Protein AF-A0A1E7QKY1-F1 (afdb_monomer_lite)

Structure (mmCIF, N/CA/C/O backbone):
data_AF-A0A1E7QKY1-F1
#
_entry.id   AF-A0A1E7QKY1-F1
#
loop_
_atom_site.group_PDB
_atom_site.id
_atom_site.type_symbol
_atom_site.label_atom_id
_atom_site.label_alt_id
_atom_site.label_comp_id
_atom_site.label_asym_id
_atom_site.label_entity_id
_atom_site.label_seq_id
_atom_site.pdbx_PDB_ins_code
_atom_site.Cartn_x
_atom_site.Cartn_y
_atom_site.Cartn_z
_atom_site.occupancy
_atom_site.B_iso_or_equiv
_atom_site.auth_seq_id
_atom_site.auth_comp_id
_atom_site.auth_asym_id
_atom_site.auth_atom_id
_atom_site.pdbx_PDB_model_num
ATOM 1 N N . MET A 1 1 ? -0.482 12.738 -5.251 1.00 50.56 1 MET A N 1
ATOM 2 C CA . MET A 1 1 ? -1.161 11.676 -6.025 1.00 50.56 1 MET A CA 1
ATOM 3 C C . MET A 1 1 ? -2.619 12.085 -6.072 1.00 50.56 1 MET A C 1
ATOM 5 O O . MET A 1 1 ? -3.143 12.394 -5.016 1.00 50.56 1 MET A O 1
ATOM 9 N N . THR A 1 2 ? -3.237 12.233 -7.244 1.00 52.53 2 THR A N 1
ATOM 10 C CA . THR A 1 2 ? -4.658 12.612 -7.301 1.00 52.53 2 THR A CA 1
ATOM 11 C C . THR A 1 2 ? -5.465 11.483 -6.676 1.00 52.53 2 THR A C 1
ATOM 13 O O . THR A 1 2 ? -5.317 10.338 -7.101 1.00 52.53 2 THR A O 1
ATOM 16 N N . HIS A 1 3 ? -6.279 11.771 -5.667 1.00 65.94 3 HIS A N 1
ATOM 17 C CA . HIS A 1 3 ? -7.058 10.724 -5.008 1.00 65.94 3 HIS A CA 1
ATOM 18 C C . HIS A 1 3 ? -8.281 10.277 -5.819 1.00 65.94 3 HIS A C 1
ATOM 20 O O . HIS A 1 3 ? -8.937 9.331 -5.410 1.00 65.94 3 HIS A O 1
ATOM 26 N N . ASP A 1 4 ? -8.585 10.938 -6.945 1.00 80.44 4 ASP A N 1
ATOM 27 C CA . ASP A 1 4 ? -9.781 10.667 -7.746 1.00 80.44 4 ASP A CA 1
ATOM 28 C C . ASP A 1 4 ? -9.741 9.234 -8.324 1.00 80.44 4 ASP A C 1
ATOM 30 O O . ASP A 1 4 ? -8.877 8.941 -9.167 1.00 80.44 4 ASP A O 1
ATOM 34 N N . PRO A 1 5 ? -10.679 8.348 -7.927 1.00 85.06 5 PRO A N 1
ATOM 35 C CA . PRO A 1 5 ? -10.806 6.988 -8.441 1.00 85.06 5 PRO A CA 1
ATOM 36 C C . PRO A 1 5 ? -10.813 6.912 -9.970 1.00 85.06 5 PRO A C 1
ATOM 38 O O . PRO A 1 5 ? -10.243 5.983 -10.548 1.00 85.06 5 PRO A O 1
ATOM 41 N N . LYS A 1 6 ? -11.407 7.901 -10.653 1.00 87.94 6 LYS A N 1
ATOM 42 C CA . LYS A 1 6 ? -11.476 7.936 -12.120 1.00 87.94 6 LYS A CA 1
ATOM 43 C C . LYS A 1 6 ? -10.106 8.161 -12.741 1.00 87.94 6 LYS A C 1
ATOM 45 O O . LYS A 1 6 ? -9.744 7.452 -13.678 1.00 87.94 6 LYS A O 1
ATOM 50 N N . CYS A 1 7 ? -9.329 9.107 -12.215 1.00 88.44 7 CYS A N 1
ATOM 51 C CA . CYS A 1 7 ? -7.965 9.353 -12.682 1.00 88.44 7 CYS A CA 1
ATOM 52 C C . CYS A 1 7 ? -7.079 8.123 -12.470 1.00 88.44 7 CYS A C 1
ATOM 54 O O . CYS A 1 7 ? -6.346 7.732 -13.376 1.00 88.44 7 CYS A O 1
ATOM 56 N N . ILE A 1 8 ? -7.187 7.479 -11.304 1.00 89.62 8 ILE A N 1
ATOM 57 C CA . ILE A 1 8 ? -6.434 6.258 -10.992 1.00 89.62 8 ILE A CA 1
ATOM 58 C C . ILE A 1 8 ? -6.788 5.147 -11.981 1.00 89.62 8 ILE A C 1
ATOM 60 O O . ILE A 1 8 ? -5.890 4.523 -12.543 1.00 89.62 8 ILE A O 1
ATOM 64 N N . LYS A 1 9 ? -8.081 4.937 -12.249 1.00 91.38 9 LYS A N 1
ATOM 65 C CA . LYS A 1 9 ? -8.534 3.934 -13.213 1.00 91.38 9 LYS A CA 1
ATOM 66 C C . LYS A 1 9 ? -7.965 4.177 -14.612 1.00 91.38 9 LYS A C 1
ATOM 68 O O . LYS A 1 9 ? -7.418 3.251 -15.193 1.00 91.38 9 LYS A O 1
ATOM 73 N N . ILE A 1 10 ? -8.013 5.414 -15.111 1.00 94.31 10 ILE A N 1
ATOM 74 C CA . ILE A 1 10 ? -7.443 5.762 -16.423 1.00 94.31 10 ILE A CA 1
ATOM 75 C C . ILE A 1 10 ? -5.948 5.432 -16.471 1.00 94.31 10 ILE A C 1
ATOM 77 O O . ILE A 1 10 ? -5.485 4.821 -17.426 1.00 94.31 10 ILE A O 1
ATOM 81 N N . LEU A 1 11 ? -5.179 5.794 -15.442 1.00 93.19 11 LEU A N 1
ATOM 82 C CA . LEU A 1 11 ? -3.741 5.506 -15.417 1.00 93.19 11 LEU A CA 1
ATOM 83 C C . LEU A 1 11 ? -3.458 3.997 -15.463 1.00 93.19 11 LEU A C 1
ATOM 85 O O . LEU A 1 11 ? -2.563 3.559 -16.185 1.00 93.19 11 LEU A O 1
ATOM 89 N N . LEU A 1 12 ? -4.236 3.205 -14.725 1.00 93.00 12 LEU A N 1
ATOM 90 C CA . LEU A 1 12 ? -4.125 1.747 -14.716 1.00 93.00 12 LEU A CA 1
ATOM 91 C C . LEU A 1 12 ? -4.528 1.135 -16.064 1.00 93.00 12 LEU A C 1
ATOM 93 O O . LEU A 1 12 ? -3.821 0.259 -16.559 1.00 93.00 12 LEU A O 1
ATOM 97 N N . ASP A 1 13 ? -5.590 1.642 -16.694 1.00 95.00 13 ASP A N 1
ATOM 98 C CA . ASP A 1 13 ? -6.037 1.216 -18.028 1.00 95.00 13 ASP A CA 1
ATOM 99 C C . ASP A 1 13 ? -4.960 1.476 -19.104 1.00 95.00 13 ASP A C 1
ATOM 101 O O . ASP A 1 13 ? -4.845 0.722 -20.069 1.00 95.00 13 ASP A O 1
ATOM 105 N N . TYR A 1 14 ? -4.119 2.499 -18.914 1.00 96.50 14 TYR A N 1
ATOM 106 C CA . TYR A 1 14 ? -2.969 2.808 -19.774 1.00 96.50 14 TYR A CA 1
ATOM 107 C C . TYR A 1 14 ? -1.673 2.071 -19.381 1.00 96.50 14 TYR A C 1
ATOM 109 O O . TYR A 1 14 ? -0.608 2.354 -19.931 1.00 96.50 14 TYR A O 1
ATOM 117 N N . GLY A 1 15 ? -1.743 1.107 -18.458 1.00 94.31 15 GLY A N 1
ATOM 118 C CA . GLY A 1 15 ? -0.618 0.240 -18.103 1.00 94.31 15 GLY A CA 1
ATOM 119 C C . GLY A 1 15 ? 0.317 0.800 -17.032 1.00 94.31 15 GLY A C 1
ATOM 120 O O . GLY A 1 15 ? 1.464 0.357 -16.936 1.00 94.31 15 GLY A O 1
ATOM 121 N N . ALA A 1 16 ? -0.133 1.760 -16.216 1.00 93.38 16 ALA A N 1
ATOM 122 C CA . ALA A 1 16 ? 0.637 2.188 -15.052 1.00 93.38 16 ALA A CA 1
ATOM 123 C C . ALA A 1 16 ? 0.955 0.992 -14.135 1.00 93.38 16 ALA A C 1
ATOM 125 O O . ALA A 1 16 ? 0.087 0.181 -13.808 1.00 93.38 16 ALA A O 1
ATOM 126 N N . ASN A 1 17 ? 2.209 0.896 -13.685 1.00 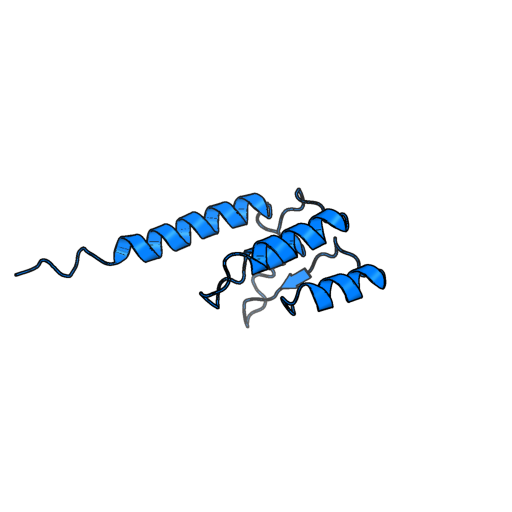93.94 17 ASN A N 1
ATOM 127 C CA . ASN A 1 17 ? 2.629 -0.160 -12.768 1.00 93.94 17 ASN A CA 1
ATOM 128 C C . ASN A 1 17 ? 2.043 0.083 -11.367 1.00 93.94 17 ASN A C 1
ATOM 130 O O . ASN A 1 17 ? 2.560 0.894 -10.600 1.00 93.94 17 ASN A O 1
ATOM 134 N N . VAL A 1 18 ? 0.998 -0.669 -11.022 1.00 93.06 18 VAL A N 1
ATOM 135 C CA . VAL A 1 18 ? 0.302 -0.599 -9.725 1.00 93.06 18 VAL A CA 1
ATOM 136 C C . VAL A 1 18 ? 1.193 -0.961 -8.523 1.00 93.06 18 VAL A C 1
ATOM 138 O O . VAL A 1 18 ? 0.898 -0.589 -7.389 1.00 93.06 18 VAL A O 1
ATOM 141 N N . ASN A 1 19 ? 2.299 -1.672 -8.762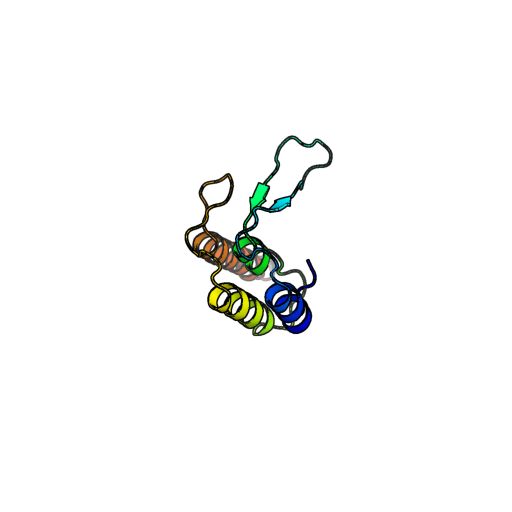 1.00 92.44 19 ASN A N 1
ATOM 142 C CA . ASN A 1 19 ? 3.258 -2.102 -7.743 1.00 92.44 19 ASN A CA 1
ATOM 143 C C . ASN A 1 19 ? 4.548 -1.270 -7.752 1.00 92.44 19 ASN A C 1
ATOM 145 O O . ASN A 1 19 ? 5.546 -1.682 -7.163 1.00 92.44 19 ASN A O 1
ATOM 149 N N . ALA A 1 20 ? 4.557 -0.119 -8.429 1.00 89.00 20 ALA A N 1
ATOM 150 C CA . ALA A 1 20 ? 5.709 0.768 -8.412 1.00 89.00 20 ALA A CA 1
ATOM 151 C C . ALA A 1 20 ? 6.019 1.233 -6.978 1.00 89.00 20 ALA A C 1
ATOM 153 O O . ALA A 1 20 ? 5.136 1.689 -6.246 1.00 89.00 20 ALA A O 1
ATOM 154 N N . GLU A 1 21 ? 7.290 1.135 -6.586 1.00 84.38 21 GLU A N 1
ATOM 155 C CA . GLU A 1 21 ? 7.770 1.745 -5.350 1.00 84.38 21 GLU A CA 1
ATOM 156 C C . GLU A 1 21 ? 7.890 3.255 -5.554 1.00 84.38 21 GLU A C 1
ATOM 158 O O . GLU A 1 21 ? 8.595 3.731 -6.445 1.00 84.38 21 GLU A O 1
ATOM 163 N N . VAL A 1 22 ? 7.213 4.015 -4.703 1.00 80.19 22 VAL A N 1
ATOM 164 C CA . VAL A 1 22 ? 7.311 5.468 -4.651 1.00 80.19 22 VAL A CA 1
ATOM 165 C C . VAL A 1 22 ? 8.259 5.833 -3.522 1.00 80.19 22 VAL A C 1
ATOM 167 O O . VAL A 1 22 ? 8.045 5.457 -2.371 1.00 80.19 22 VAL A O 1
ATOM 170 N N . ILE A 1 23 ? 9.309 6.581 -3.844 1.00 74.94 23 ILE A N 1
ATOM 171 C CA . ILE A 1 23 ? 10.207 7.159 -2.848 1.00 74.94 23 ILE A CA 1
ATOM 172 C C . ILE A 1 23 ? 9.670 8.548 -2.517 1.00 74.94 23 ILE A C 1
ATOM 174 O O . ILE A 1 23 ? 9.781 9.469 -3.321 1.00 74.94 23 ILE A O 1
ATOM 178 N N . THR A 1 24 ? 9.065 8.699 -1.343 1.00 70.06 24 THR A N 1
ATOM 179 C CA . THR A 1 24 ? 8.631 10.006 -0.841 1.00 70.06 24 THR A CA 1
ATOM 180 C C . THR A 1 24 ? 9.707 10.565 0.086 1.00 70.06 24 THR A C 1
ATOM 182 O O . THR A 1 24 ? 10.070 9.918 1.075 1.00 70.06 24 THR A O 1
ATOM 185 N N . SER A 1 25 ? 10.221 11.757 -0.213 1.00 64.19 25 SER A N 1
ATOM 186 C CA . SER A 1 25 ? 11.027 12.548 0.721 1.00 64.19 25 SER A CA 1
ATOM 187 C C . SER A 1 25 ? 10.085 13.381 1.589 1.00 64.19 25 SER A C 1
ATOM 189 O O . SER A 1 25 ? 9.363 14.225 1.062 1.00 64.19 25 SER A O 1
ATOM 191 N N . TYR A 1 26 ? 10.072 13.137 2.900 1.00 55.09 26 TYR A N 1
ATOM 192 C CA . TYR A 1 26 ? 9.312 13.959 3.852 1.00 55.09 26 TYR A CA 1
ATOM 193 C C . TYR A 1 26 ? 10.164 15.050 4.517 1.00 55.09 26 TYR A C 1
ATOM 195 O O . TYR A 1 26 ? 9.602 16.008 5.032 1.00 55.09 26 TYR A O 1
ATOM 203 N N . ASP A 1 27 ? 11.495 14.946 4.458 1.00 50.47 27 ASP A N 1
ATOM 204 C CA . ASP A 1 27 ? 12.409 15.890 5.102 1.00 50.47 27 ASP A CA 1
ATOM 205 C C . ASP A 1 27 ? 13.189 16.717 4.076 1.00 50.47 27 ASP A C 1
ATOM 207 O O . ASP A 1 27 ? 13.771 16.174 3.134 1.00 50.47 27 ASP A O 1
ATOM 211 N N . TYR A 1 28 ? 13.266 18.028 4.324 1.00 48.25 28 TYR A N 1
ATOM 212 C CA . TYR A 1 28 ? 14.109 18.995 3.602 1.00 48.25 28 TYR A CA 1
ATOM 213 C C . TYR A 1 28 ? 15.605 18.608 3.618 1.00 48.25 28 TYR A C 1
ATOM 215 O O . TYR A 1 28 ? 16.377 19.080 2.790 1.00 48.25 28 TYR A O 1
ATOM 223 N N . ASP A 1 29 ? 15.999 17.711 4.529 1.00 56.06 29 ASP A N 1
ATOM 224 C CA . ASP A 1 29 ? 17.379 17.269 4.755 1.00 56.06 29 ASP A CA 1
ATOM 225 C C . ASP A 1 29 ? 17.687 15.858 4.198 1.00 56.06 29 ASP A C 1
ATOM 227 O O . ASP A 1 29 ? 18.711 15.264 4.519 1.00 56.06 29 ASP A O 1
ATOM 231 N N . ASN A 1 30 ? 16.800 15.268 3.377 1.00 53.09 30 ASN A N 1
ATOM 232 C CA . ASN A 1 30 ? 17.009 13.969 2.697 1.00 53.09 30 ASN A CA 1
ATOM 233 C C . ASN A 1 30 ? 17.367 12.758 3.597 1.00 53.09 30 ASN A C 1
ATOM 235 O O . ASN A 1 30 ? 17.659 11.675 3.086 1.00 53.09 30 ASN A O 1
ATOM 239 N N . SER A 1 31 ? 17.313 12.888 4.924 1.00 55.12 31 SER A N 1
ATOM 240 C CA . SER A 1 31 ? 17.840 11.879 5.851 1.00 55.12 31 SER A CA 1
ATOM 241 C C . SER A 1 31 ? 16.909 10.678 6.061 1.00 55.12 31 SER A C 1
ATOM 243 O O . SER A 1 31 ? 17.360 9.629 6.526 1.00 55.12 31 SER A O 1
ATOM 245 N N . LYS A 1 32 ? 15.628 10.773 5.669 1.00 59.97 32 LYS A N 1
ATOM 246 C CA . LYS A 1 32 ? 14.657 9.665 5.723 1.00 59.97 32 LYS A CA 1
ATOM 247 C C . LYS A 1 32 ? 13.743 9.644 4.499 1.00 59.97 32 LYS A C 1
ATOM 249 O O . LYS A 1 32 ? 12.659 10.224 4.485 1.00 59.97 32 LYS A O 1
ATOM 254 N N . SER A 1 33 ? 14.162 8.923 3.464 1.00 66.69 33 SER A N 1
ATOM 255 C CA . SER A 1 33 ? 13.258 8.554 2.375 1.00 66.69 33 SER A CA 1
ATOM 256 C C . SER A 1 33 ? 12.343 7.403 2.814 1.00 66.69 33 SER A C 1
ATOM 258 O O . SER A 1 33 ? 12.796 6.380 3.338 1.00 66.69 33 SER A O 1
ATOM 260 N N . LYS A 1 34 ? 11.031 7.556 2.615 1.00 71.81 34 LYS A N 1
ATOM 261 C CA . LYS A 1 34 ? 10.071 6.458 2.791 1.00 71.81 34 LYS A CA 1
ATOM 262 C C . LYS A 1 34 ? 9.794 5.850 1.423 1.00 71.81 34 LYS A C 1
ATOM 264 O O . LYS A 1 34 ? 9.242 6.522 0.557 1.00 71.81 34 LYS A O 1
ATOM 269 N N . LYS A 1 35 ? 10.176 4.587 1.224 1.00 82.69 35 LYS A N 1
ATOM 270 C CA . LYS A 1 35 ? 9.625 3.780 0.131 1.00 82.69 35 LYS A CA 1
ATOM 271 C C . LYS A 1 35 ? 8.215 3.367 0.496 1.00 82.69 35 LYS A C 1
ATOM 273 O O . LYS A 1 35 ? 8.007 2.838 1.579 1.00 82.69 35 LYS A O 1
ATOM 278 N N . MET A 1 36 ? 7.266 3.590 -0.392 1.00 85.56 36 MET A N 1
ATOM 279 C CA . MET A 1 36 ? 5.862 3.254 -0.198 1.00 85.56 36 MET A CA 1
ATOM 280 C C . MET A 1 36 ? 5.306 2.646 -1.482 1.00 85.56 36 MET A C 1
AT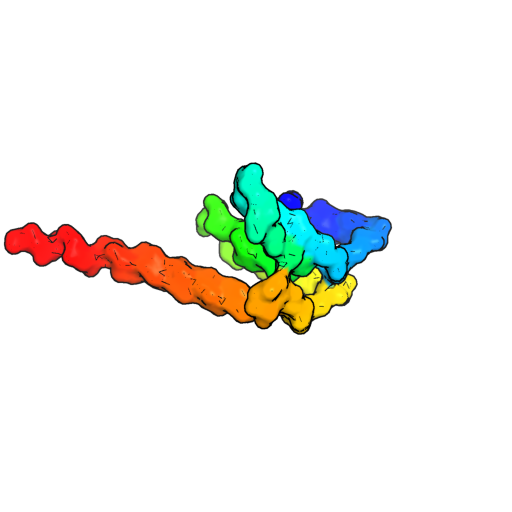OM 282 O O . MET A 1 36 ? 5.702 3.024 -2.579 1.00 85.56 36 MET A O 1
ATOM 286 N N . SER A 1 37 ? 4.356 1.726 -1.352 1.00 89.31 37 SER A N 1
ATOM 287 C CA . SER A 1 37 ? 3.534 1.282 -2.486 1.00 89.31 37 SER A CA 1
ATOM 288 C C . SER A 1 37 ? 2.308 2.182 -2.654 1.00 89.31 37 SER A C 1
ATOM 290 O O . SER A 1 37 ? 1.935 2.920 -1.736 1.00 89.31 37 SER A O 1
ATOM 292 N N . SER A 1 38 ? 1.616 2.068 -3.789 1.00 87.50 38 SER A N 1
ATOM 293 C CA . SER A 1 38 ? 0.343 2.762 -4.021 1.00 87.50 38 SER A CA 1
ATOM 294 C C . SER A 1 38 ? -0.704 2.470 -2.936 1.00 87.50 38 SER A C 1
ATOM 296 O O . SER A 1 38 ? -1.446 3.373 -2.558 1.00 87.50 38 SER A O 1
ATOM 298 N N . LEU A 1 39 ? -0.721 1.255 -2.367 1.00 89.00 39 LEU A N 1
ATOM 299 C CA . LEU A 1 39 ? -1.614 0.910 -1.252 1.00 89.00 39 LEU A CA 1
ATOM 300 C C . LEU A 1 39 ? -1.260 1.653 0.040 1.00 89.00 39 LEU A C 1
ATOM 302 O O . LEU A 1 39 ? -2.158 2.071 0.759 1.00 89.00 39 LEU A O 1
ATOM 306 N N . HIS A 1 40 ? 0.023 1.880 0.332 1.00 87.44 40 HIS A N 1
ATOM 307 C CA . HIS A 1 40 ? 0.404 2.680 1.500 1.00 87.44 40 HIS A CA 1
ATOM 308 C C . HIS A 1 40 ? -0.043 4.138 1.365 1.00 87.44 40 HIS A C 1
ATOM 310 O O . HIS A 1 40 ? -0.502 4.735 2.337 1.00 87.44 40 HIS A O 1
ATOM 316 N N . LEU A 1 41 ? 0.088 4.706 0.162 1.00 83.19 41 LEU A N 1
ATOM 317 C CA . LEU A 1 41 ? -0.313 6.085 -0.122 1.00 83.19 41 LEU A CA 1
ATOM 318 C C . LEU A 1 41 ? -1.834 6.269 -0.075 1.00 83.19 41 LEU A C 1
ATOM 320 O O . LEU A 1 41 ? -2.294 7.328 0.340 1.00 83.19 41 LEU A O 1
ATOM 324 N N . ALA A 1 42 ? -2.601 5.247 -0.463 1.00 84.31 42 ALA A N 1
ATOM 325 C CA . ALA A 1 42 ? -4.061 5.267 -0.394 1.00 84.31 42 ALA A CA 1
ATOM 326 C C . ALA A 1 42 ? -4.597 5.351 1.048 1.00 84.31 42 ALA A C 1
ATOM 328 O O . ALA A 1 42 ? -5.676 5.891 1.255 1.00 84.31 42 ALA A O 1
ATOM 329 N N . ILE A 1 43 ? -3.837 4.851 2.028 1.00 81.69 43 ILE A N 1
ATOM 330 C CA . ILE A 1 43 ? -4.208 4.849 3.452 1.00 81.69 43 ILE A CA 1
ATOM 331 C C . ILE A 1 43 ? -3.696 6.097 4.193 1.00 81.69 43 ILE A C 1
ATOM 333 O O . ILE A 1 43 ? -4.302 6.538 5.157 1.00 81.69 43 ILE A O 1
ATOM 337 N N . GLY A 1 44 ? -2.567 6.680 3.777 1.00 69.19 44 GLY A N 1
ATOM 338 C CA . GLY A 1 44 ? -1.847 7.687 4.571 1.00 69.19 44 GLY A CA 1
ATOM 339 C C . GLY A 1 44 ? -2.284 9.152 4.431 1.00 69.19 44 GLY A C 1
ATOM 340 O O . GLY A 1 44 ? -1.581 10.010 4.954 1.00 69.19 44 GLY A O 1
ATOM 341 N N . GLN A 1 45 ? -3.357 9.482 3.703 1.00 63.78 45 GLN A N 1
ATOM 342 C CA . GLN A 1 45 ? -3.715 10.881 3.398 1.00 63.78 45 GLN A CA 1
ATOM 343 C C . GLN A 1 45 ? -5.117 11.259 3.894 1.00 63.78 45 GLN A C 1
ATOM 345 O O . GLN A 1 45 ? -5.995 11.545 3.091 1.00 63.78 45 GLN A O 1
ATOM 350 N N . HIS A 1 46 ? -5.326 11.286 5.212 1.00 58.47 46 HIS A N 1
ATOM 351 C CA . HIS A 1 46 ? -6.575 11.736 5.850 1.00 58.47 46 HIS A CA 1
ATOM 352 C C . HIS A 1 46 ? -6.536 13.231 6.209 1.00 58.47 46 HIS A C 1
ATOM 354 O O . HIS A 1 46 ? -6.647 13.593 7.375 1.00 58.47 46 HIS A O 1
ATOM 360 N N . TYR A 1 47 ? -6.340 14.110 5.223 1.00 52.38 47 TYR A N 1
ATOM 361 C CA . TYR A 1 47 ? -6.353 15.560 5.476 1.00 52.38 47 TYR A CA 1
ATOM 362 C C . TYR A 1 47 ? -7.714 16.232 5.246 1.00 52.38 47 TYR A C 1
ATOM 364 O O . TYR A 1 47 ? -7.873 17.388 5.625 1.00 52.38 47 TYR A O 1
ATOM 372 N N . GLU A 1 48 ? -8.715 15.533 4.701 1.00 52.84 48 GLU A N 1
ATOM 373 C CA . GLU A 1 48 ? -10.049 16.103 4.477 1.00 52.84 48 GLU A CA 1
ATOM 374 C C . GLU A 1 48 ? -11.140 15.151 4.990 1.00 52.84 48 GLU A C 1
ATOM 376 O O . GLU A 1 48 ? -11.183 13.968 4.655 1.00 52.84 48 GLU A O 1
ATOM 381 N N . VAL A 1 49 ? -11.984 15.675 5.881 1.00 51.69 49 VAL A N 1
ATOM 382 C CA . VAL A 1 49 ? -12.743 14.914 6.891 1.00 51.69 49 VAL A CA 1
ATOM 383 C C . VAL A 1 49 ? -14.090 14.370 6.378 1.00 51.69 49 VAL A C 1
ATOM 385 O O . VAL A 1 49 ? -14.758 13.640 7.099 1.00 51.69 49 VAL A O 1
ATOM 388 N N . ASP A 1 50 ? -14.490 14.607 5.126 1.00 54.16 50 ASP A N 1
ATOM 389 C CA . ASP A 1 50 ? -15.905 14.425 4.740 1.00 54.16 50 ASP A CA 1
ATOM 390 C C . ASP A 1 50 ? -16.245 13.257 3.797 1.00 54.16 50 ASP A C 1
ATOM 392 O O . ASP A 1 50 ? -17.386 13.152 3.347 1.00 54.16 50 ASP A O 1
ATOM 396 N N . LEU A 1 51 ? -15.328 12.328 3.494 1.00 55.62 51 LEU A N 1
ATOM 397 C CA . LEU A 1 51 ? -15.640 11.216 2.574 1.00 55.62 51 LEU A CA 1
ATOM 398 C C . LEU A 1 51 ? -15.134 9.843 3.059 1.00 55.62 51 LEU A C 1
ATOM 400 O O . LEU A 1 51 ? -14.171 9.303 2.508 1.00 55.62 51 LEU A O 1
ATOM 404 N N . PRO A 1 52 ? -15.826 9.199 4.023 1.00 56.28 52 PRO A N 1
ATOM 405 C CA . PRO A 1 52 ? -15.464 7.865 4.525 1.00 56.28 52 PRO A CA 1
ATOM 406 C C . PRO A 1 52 ? -15.437 6.764 3.445 1.00 56.28 52 PRO A C 1
ATOM 408 O O . PRO A 1 52 ? -14.786 5.738 3.627 1.00 56.28 52 PRO A O 1
ATOM 411 N N . ASN A 1 53 ? -16.094 6.975 2.299 1.00 62.44 53 ASN A N 1
ATOM 412 C CA . ASN A 1 53 ? -16.187 5.989 1.214 1.00 62.44 53 ASN A CA 1
ATOM 413 C C . ASN A 1 53 ? -15.161 6.177 0.088 1.00 62.44 53 ASN A C 1
ATOM 415 O O . ASN A 1 53 ? -15.061 5.344 -0.807 1.00 62.44 53 ASN A O 1
ATOM 419 N N . TYR A 1 54 ? -14.414 7.274 0.094 1.00 66.44 54 TYR A N 1
ATOM 420 C CA . TYR A 1 54 ? -13.550 7.611 -1.032 1.00 66.44 54 TYR A CA 1
ATOM 421 C C . TYR A 1 54 ? -12.227 6.839 -0.998 1.00 66.44 54 TYR A C 1
ATOM 423 O O . TYR A 1 54 ? -11.794 6.266 -1.998 1.00 66.44 54 TYR A O 1
ATOM 431 N N . TYR A 1 55 ? -11.625 6.718 0.185 1.00 74.62 55 TYR A N 1
ATOM 432 C CA . TYR A 1 55 ? -10.399 5.940 0.370 1.00 74.62 55 TYR A CA 1
ATOM 433 C C . TYR A 1 55 ? -10.624 4.439 0.153 1.00 74.62 55 TYR A C 1
ATOM 435 O O . TYR A 1 55 ? -9.764 3.757 -0.406 1.00 74.62 55 TYR A O 1
ATOM 443 N N . SER A 1 56 ? -11.798 3.922 0.532 1.00 81.56 56 SER A N 1
ATOM 444 C CA . SER A 1 56 ? -12.149 2.518 0.307 1.00 81.56 56 SER A CA 1
ATOM 445 C C . SER A 1 56 ? -12.297 2.193 -1.182 1.00 81.56 56 SER A C 1
ATOM 447 O O . SER A 1 56 ? -11.857 1.124 -1.609 1.00 81.56 56 SER A O 1
ATOM 449 N N . GLU A 1 57 ? -12.816 3.120 -1.994 1.00 86.69 57 GLU A N 1
ATOM 450 C CA . GLU A 1 57 ? -12.894 2.955 -3.450 1.00 86.69 57 GLU A CA 1
ATOM 451 C C . GLU A 1 57 ? -11.504 2.927 -4.104 1.00 86.69 57 GLU A C 1
ATOM 453 O O . GLU A 1 57 ? -11.219 2.044 -4.917 1.00 86.69 57 GLU A O 1
ATOM 458 N N . VAL A 1 58 ? -10.600 3.829 -3.710 1.00 88.25 58 VAL A N 1
ATOM 459 C CA . VAL A 1 58 ? -9.219 3.840 -4.220 1.00 88.25 58 VAL A CA 1
ATOM 460 C C . VAL A 1 58 ? -8.496 2.534 -3.887 1.00 88.25 58 VAL A C 1
ATOM 462 O O . VAL A 1 58 ? -7.890 1.918 -4.768 1.00 88.25 58 VAL A O 1
ATOM 465 N N . VAL A 1 59 ? -8.586 2.075 -2.635 1.00 90.00 59 VAL A N 1
ATOM 466 C CA . VAL A 1 59 ? -7.997 0.796 -2.208 1.00 90.00 59 VAL A CA 1
ATOM 467 C C . VAL A 1 59 ? -8.579 -0.362 -3.019 1.00 90.00 59 VAL A C 1
ATOM 469 O O . VAL A 1 59 ? -7.827 -1.214 -3.496 1.00 90.00 59 VAL A O 1
ATOM 472 N N . TYR A 1 60 ? -9.897 -0.374 -3.236 1.00 91.69 60 TYR A N 1
ATOM 473 C CA . TYR A 1 60 ? -10.561 -1.396 -4.039 1.00 91.69 60 TYR A CA 1
ATOM 474 C C . TYR A 1 60 ? -10.035 -1.435 -5.479 1.00 91.69 60 TYR A C 1
ATOM 476 O O . TYR A 1 60 ? -9.675 -2.506 -5.968 1.00 91.69 60 TYR A O 1
ATOM 484 N N . ILE A 1 61 ? -9.940 -0.285 -6.152 1.00 92.56 61 ILE A N 1
ATOM 485 C CA . ILE A 1 61 ? -9.435 -0.195 -7.531 1.00 92.56 61 ILE A CA 1
ATOM 486 C C . ILE A 1 61 ? -7.999 -0.714 -7.626 1.00 92.56 61 ILE A C 1
ATOM 488 O O . ILE A 1 61 ? -7.700 -1.525 -8.503 1.00 92.56 61 ILE A O 1
ATOM 492 N N . LEU A 1 62 ? -7.122 -0.296 -6.709 1.00 92.50 62 LEU A N 1
ATOM 493 C CA . LEU A 1 62 ? -5.724 -0.727 -6.698 1.00 92.50 62 LEU A CA 1
ATOM 494 C C . LEU A 1 62 ? -5.605 -2.245 -6.504 1.00 92.50 62 LEU A C 1
ATOM 496 O O . LEU A 1 62 ? -4.882 -2.906 -7.250 1.00 92.50 62 LEU A O 1
ATOM 500 N N . LEU A 1 63 ? -6.357 -2.824 -5.563 1.00 94.50 63 LEU A N 1
ATOM 501 C CA . LEU A 1 63 ? -6.381 -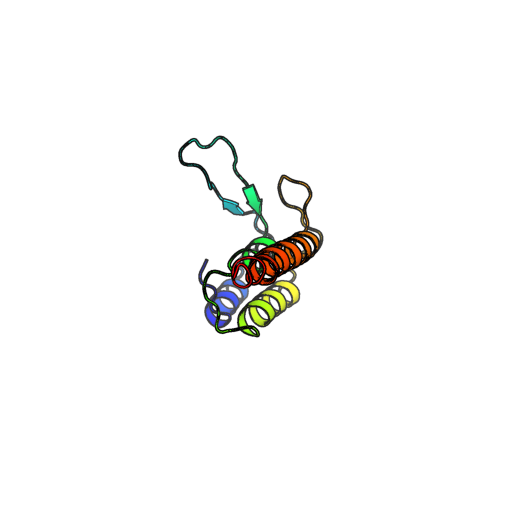4.275 -5.353 1.00 94.50 63 LEU A CA 1
ATOM 502 C C . LEU A 1 63 ? -6.910 -5.022 -6.583 1.00 94.50 63 LEU A C 1
ATOM 504 O O . LEU A 1 63 ? -6.337 -6.035 -6.982 1.00 94.50 63 LEU A O 1
ATOM 508 N N . LYS A 1 64 ? -7.966 -4.513 -7.230 1.00 95.56 64 LYS A N 1
ATOM 509 C CA . LYS A 1 64 ? -8.518 -5.108 -8.459 1.00 95.56 64 LYS A CA 1
ATOM 510 C C . LYS A 1 64 ? -7.540 -5.051 -9.630 1.00 95.56 64 LYS A C 1
ATOM 512 O O . LYS A 1 64 ? -7.564 -5.952 -10.462 1.00 95.56 64 LYS A O 1
ATOM 517 N N . ALA A 1 65 ? -6.675 -4.042 -9.666 1.00 94.62 65 ALA A N 1
ATOM 518 C CA . ALA A 1 65 ? -5.596 -3.920 -10.638 1.00 94.62 65 ALA A CA 1
ATOM 519 C C . ALA A 1 65 ? -4.354 -4.772 -10.311 1.00 94.62 65 ALA A C 1
ATOM 521 O O . ALA A 1 65 ? -3.396 -4.759 -11.079 1.00 94.62 65 ALA A O 1
ATOM 522 N N . GLY A 1 66 ? -4.353 -5.528 -9.206 1.00 95.00 66 GLY A N 1
ATOM 523 C CA . GLY A 1 66 ? -3.246 -6.416 -8.836 1.00 95.00 66 GLY A CA 1
ATOM 524 C C . GLY A 1 66 ? -2.178 -5.765 -7.957 1.00 95.00 66 GLY A C 1
ATOM 525 O O . GLY A 1 66 ? -1.034 -6.227 -7.939 1.00 95.00 66 GLY A O 1
ATOM 526 N N . ALA A 1 67 ? -2.526 -4.703 -7.224 1.00 94.19 67 ALA A N 1
ATOM 527 C CA . ALA A 1 67 ? -1.666 -4.196 -6.162 1.00 94.19 67 ALA A CA 1
ATOM 528 C C . ALA A 1 67 ? -1.376 -5.302 -5.138 1.00 94.19 67 ALA A C 1
ATOM 530 O O . ALA A 1 67 ? -2.296 -5.958 -4.650 1.00 94.19 67 ALA A O 1
ATOM 531 N N . ASN A 1 68 ? -0.107 -5.492 -4.786 1.00 94.94 68 ASN A N 1
ATOM 532 C CA . ASN A 1 68 ? 0.318 -6.482 -3.808 1.00 94.94 68 ASN A CA 1
ATOM 533 C C . ASN A 1 68 ? 0.079 -5.954 -2.378 1.00 94.94 68 ASN A C 1
ATOM 535 O O . ASN A 1 68 ? 0.790 -5.043 -1.937 1.00 94.94 68 ASN A O 1
ATOM 539 N N . PRO A 1 69 ? -0.867 -6.532 -1.612 1.00 94.31 69 PRO A N 1
ATOM 540 C CA . PRO A 1 69 ? -1.168 -6.076 -0.255 1.00 94.31 69 PRO A CA 1
ATOM 541 C C . PRO A 1 69 ? -0.070 -6.425 0.758 1.00 94.31 69 PRO A C 1
ATOM 543 O O . PRO A 1 69 ? -0.075 -5.888 1.863 1.00 94.31 69 PRO A O 1
ATOM 546 N N . LEU A 1 70 ? 0.861 -7.313 0.393 1.00 93.56 70 LEU A N 1
ATOM 547 C CA . LEU A 1 70 ? 1.958 -7.766 1.248 1.00 93.56 70 LEU A CA 1
ATOM 548 C C . LEU A 1 70 ? 3.227 -6.924 1.090 1.00 93.56 70 LEU A C 1
ATOM 550 O O . LEU A 1 70 ? 4.190 -7.144 1.820 1.00 93.56 70 LEU A O 1
ATOM 554 N N . CYS A 1 71 ? 3.253 -5.976 0.147 1.00 90.38 71 CYS A N 1
ATOM 555 C CA . CYS A 1 71 ? 4.348 -5.019 0.056 1.00 90.38 71 CYS A CA 1
ATOM 556 C C . CYS A 1 71 ? 4.476 -4.267 1.382 1.00 90.38 71 CYS A C 1
ATOM 558 O O . CYS A 1 71 ? 3.490 -3.725 1.886 1.00 90.38 71 CYS A O 1
ATOM 560 N N . SER A 1 72 ? 5.697 -4.198 1.901 1.00 89.81 72 SER A N 1
ATOM 561 C CA . SER A 1 72 ? 6.037 -3.388 3.062 1.00 89.81 72 SER A CA 1
ATOM 562 C C . SER A 1 72 ? 6.813 -2.141 2.653 1.00 89.81 72 SER A C 1
ATOM 564 O O . SER A 1 72 ? 7.524 -2.141 1.648 1.00 89.81 72 SER A O 1
ATOM 566 N N . ASP A 1 73 ? 6.688 -1.077 3.434 1.00 86.19 73 ASP A N 1
ATOM 567 C CA . ASP A 1 73 ? 7.562 0.087 3.341 1.00 86.19 73 ASP A CA 1
ATOM 568 C C . ASP A 1 73 ? 8.962 -0.187 3.934 1.00 86.19 73 ASP A C 1
ATOM 570 O O . ASP A 1 73 ? 9.272 -1.291 4.390 1.00 86.19 73 ASP A O 1
ATOM 574 N N . ASN A 1 74 ? 9.824 0.837 3.952 1.00 84.94 74 ASN A N 1
ATOM 575 C CA . ASN A 1 74 ? 11.173 0.755 4.537 1.00 84.94 74 ASN A CA 1
ATOM 576 C C . ASN A 1 74 ? 11.197 0.417 6.039 1.00 84.94 74 ASN A C 1
ATOM 578 O O . ASN A 1 74 ? 12.247 0.045 6.555 1.00 84.94 74 ASN A O 1
ATOM 582 N N . ASN A 1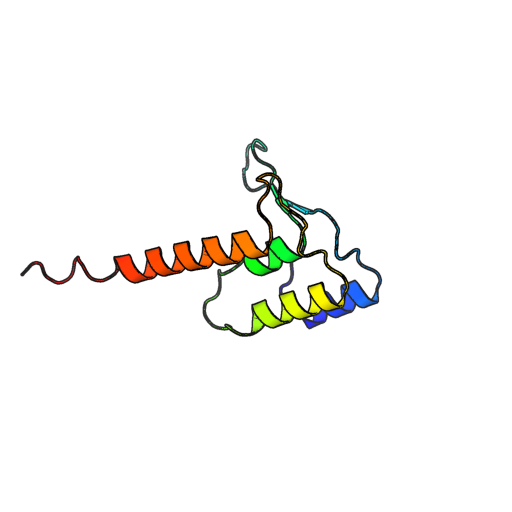 75 ? 10.069 0.542 6.742 1.00 84.69 75 ASN A N 1
ATOM 583 C CA . ASN A 1 75 ? 9.934 0.175 8.149 1.00 84.69 75 ASN A CA 1
ATOM 584 C C . ASN A 1 75 ? 9.359 -1.240 8.318 1.00 84.69 75 ASN A C 1
ATOM 586 O O . ASN A 1 75 ? 8.974 -1.613 9.422 1.00 84.69 75 ASN A O 1
ATOM 590 N N . SER A 1 76 ? 9.290 -2.034 7.243 1.00 90.00 76 SER A N 1
ATOM 591 C CA . SER A 1 76 ? 8.635 -3.349 7.227 1.00 90.00 76 SER A CA 1
ATOM 592 C C . SER A 1 76 ? 7.142 -3.294 7.588 1.00 90.00 76 SER A C 1
ATOM 594 O O . SER A 1 76 ? 6.569 -4.295 8.013 1.00 90.00 76 SER A O 1
ATOM 596 N N . ILE A 1 77 ? 6.499 -2.136 7.406 1.00 88.62 77 ILE A N 1
ATOM 597 C CA . ILE A 1 77 ? 5.070 -1.943 7.656 1.00 88.62 77 ILE A CA 1
ATOM 598 C C . ILE A 1 77 ? 4.318 -2.162 6.353 1.00 88.62 77 ILE A C 1
ATOM 600 O O . ILE A 1 77 ? 4.670 -1.569 5.342 1.00 88.62 77 ILE A O 1
ATOM 604 N N . THR A 1 78 ? 3.291 -3.005 6.374 1.00 92.69 78 THR A N 1
ATOM 605 C CA . THR A 1 78 ? 2.356 -3.227 5.261 1.00 92.69 78 THR A CA 1
ATOM 606 C C . THR A 1 78 ? 1.254 -2.167 5.228 1.00 92.69 78 THR A C 1
ATOM 608 O O . THR A 1 78 ? 0.992 -1.477 6.218 1.00 92.69 78 THR A O 1
ATOM 611 N N . ALA A 1 79 ? 0.523 -2.083 4.113 1.00 89.38 79 ALA A N 1
ATOM 612 C CA . ALA A 1 79 ? -0.618 -1.173 3.995 1.00 89.38 79 ALA A CA 1
ATOM 613 C C . ALA A 1 79 ? -1.699 -1.437 5.062 1.00 89.38 79 ALA A C 1
ATOM 615 O O . ALA A 1 79 ? -2.271 -0.492 5.601 1.00 89.38 79 ALA A O 1
ATOM 616 N N . LEU A 1 80 ? -1.934 -2.707 5.413 1.00 90.50 80 LEU A N 1
ATOM 617 C CA . LEU A 1 80 ? -2.893 -3.084 6.454 1.00 90.50 80 LEU A CA 1
ATOM 618 C C . LEU A 1 80 ? -2.440 -2.632 7.849 1.00 90.50 80 LEU A C 1
ATOM 620 O O . LEU A 1 80 ? -3.237 -2.090 8.608 1.00 90.50 80 LEU A O 1
ATOM 624 N N . GLN A 1 81 ? -1.159 -2.823 8.179 1.00 90.50 81 GLN A N 1
ATOM 625 C CA . GLN A 1 81 ? -0.603 -2.363 9.456 1.00 90.50 81 GLN A CA 1
ATOM 626 C C . GLN A 1 81 ? -0.675 -0.836 9.573 1.00 90.50 81 GLN A C 1
ATOM 628 O O . GLN A 1 81 ? -1.106 -0.330 10.602 1.00 90.50 81 GLN A O 1
ATOM 633 N N . ARG A 1 82 ? -0.376 -0.103 8.494 1.00 85.69 82 ARG A N 1
ATOM 634 C CA . ARG A 1 82 ? -0.537 1.357 8.458 1.00 85.69 82 ARG A CA 1
ATOM 635 C C . ARG A 1 82 ? -1.992 1.797 8.673 1.00 85.69 82 ARG A C 1
ATOM 637 O O . ARG A 1 82 ? -2.214 2.800 9.339 1.00 85.69 82 ARG A O 1
ATOM 644 N N . ALA A 1 83 ? -2.973 1.059 8.146 1.00 84.75 83 ALA A N 1
ATOM 645 C CA . ALA A 1 83 ? -4.389 1.365 8.367 1.00 84.75 83 ALA A CA 1
ATOM 646 C C . ALA A 1 83 ? -4.784 1.222 9.844 1.00 84.75 83 ALA A C 1
ATOM 648 O O . ALA A 1 83 ? -5.520 2.054 10.365 1.00 84.75 83 ALA A O 1
ATOM 649 N N . ARG A 1 84 ? -4.260 0.200 10.532 1.00 85.88 84 ARG A N 1
ATOM 650 C CA . ARG A 1 84 ? -4.444 0.031 11.981 1.00 85.88 84 ARG A CA 1
ATOM 651 C C . ARG A 1 84 ? -3.825 1.191 12.761 1.00 85.88 84 ARG A C 1
ATOM 653 O O . ARG A 1 84 ? -4.512 1.778 13.588 1.00 85.88 84 ARG A O 1
ATOM 660 N N . ASP A 1 85 ? -2.562 1.517 12.492 1.00 82.31 85 ASP A N 1
ATOM 661 C CA . ASP A 1 85 ? -1.838 2.557 13.237 1.00 82.31 85 ASP A CA 1
ATOM 662 C C . ASP A 1 85 ? -2.537 3.924 13.110 1.00 82.31 85 ASP A C 1
ATOM 664 O O . ASP A 1 85 ? -2.623 4.680 14.074 1.00 82.31 85 ASP A O 1
ATOM 668 N N . LEU A 1 86 ? -3.119 4.208 11.941 1.00 75.94 86 LEU A N 1
ATOM 669 C CA . LEU A 1 86 ? -3.919 5.410 11.728 1.00 75.94 86 LEU A CA 1
ATOM 670 C C . LEU A 1 86 ? -5.213 5.418 12.558 1.00 75.94 86 LEU A C 1
ATOM 672 O O . LEU A 1 86 ? -5.593 6.458 13.091 1.00 75.94 86 LEU A O 1
ATOM 676 N N . VAL A 1 87 ? -5.905 4.280 12.673 1.00 74.75 87 VAL A N 1
ATOM 677 C CA . VAL A 1 87 ? -7.100 4.175 13.527 1.00 74.75 87 VAL A CA 1
ATOM 678 C C . VAL A 1 87 ? -6.734 4.452 14.984 1.00 74.75 87 VAL A C 1
ATOM 680 O O . VAL A 1 87 ? -7.454 5.184 15.656 1.00 74.75 87 VAL A O 1
ATOM 683 N N . GLU A 1 88 ? -5.605 3.927 15.461 1.00 75.75 88 GLU A N 1
ATOM 684 C CA . GLU A 1 88 ? -5.103 4.211 16.810 1.00 75.75 88 GLU A CA 1
ATOM 685 C C . GLU A 1 88 ? -4.763 5.700 16.996 1.00 75.75 88 GLU A C 1
ATOM 687 O O . GLU A 1 88 ? -5.133 6.292 18.010 1.00 75.75 88 GLU A O 1
ATOM 692 N N . GLU A 1 89 ? -4.119 6.336 16.012 1.00 74.88 89 GLU A N 1
ATOM 693 C CA . GLU A 1 89 ? -3.820 7.773 16.034 1.00 74.88 89 GLU A CA 1
ATOM 694 C C . GLU A 1 89 ? -5.095 8.630 16.085 1.00 74.88 89 GLU A C 1
ATOM 696 O O . GLU A 1 89 ? -5.203 9.524 16.925 1.00 74.88 89 GLU A O 1
ATOM 701 N N . LEU A 1 90 ? -6.086 8.326 15.242 1.00 69.44 90 LEU A N 1
ATOM 702 C CA . LEU A 1 90 ? -7.374 9.023 15.217 1.00 69.44 90 LEU A CA 1
ATOM 703 C C . LEU A 1 90 ? -8.148 8.841 16.526 1.00 69.44 90 LEU A C 1
ATOM 705 O O . LEU A 1 90 ? -8.681 9.814 17.058 1.00 69.44 90 LEU A O 1
ATOM 709 N N . ILE A 1 91 ? -8.187 7.621 17.076 1.00 71.62 91 ILE A N 1
ATOM 710 C CA . ILE A 1 91 ? -8.811 7.358 18.380 1.00 71.62 91 ILE A CA 1
ATOM 711 C C . ILE A 1 91 ? -8.140 8.217 19.453 1.00 71.62 91 ILE A C 1
ATOM 713 O O . ILE A 1 91 ? -8.841 8.914 20.181 1.00 71.62 91 ILE A O 1
ATOM 717 N N . ASN A 1 92 ? -6.805 8.239 19.503 1.00 68.88 92 ASN A N 1
ATOM 718 C CA . ASN A 1 92 ? -6.062 9.030 20.484 1.00 68.88 92 ASN A CA 1
ATOM 719 C C . ASN A 1 92 ? -6.324 10.540 20.348 1.00 68.88 92 ASN A C 1
ATOM 721 O O . ASN A 1 92 ? -6.429 11.229 21.363 1.00 68.88 92 ASN A O 1
ATOM 725 N N . GLN A 1 93 ? -6.474 11.061 19.125 1.00 65.69 93 GLN A N 1
ATOM 726 C CA . GLN A 1 93 ? -6.826 12.468 18.894 1.00 65.69 93 GLN A CA 1
ATOM 727 C C . GLN A 1 93 ? -8.255 12.801 19.356 1.00 65.69 93 GLN A C 1
ATOM 729 O O . GLN A 1 93 ? -8.478 13.874 19.911 1.00 65.69 93 GLN A O 1
ATOM 734 N N . VAL A 1 94 ? -9.214 11.883 19.187 1.00 62.28 94 VAL A N 1
ATOM 735 C CA . VAL A 1 94 ? -10.616 12.079 19.606 1.00 62.28 94 VAL A CA 1
ATOM 736 C C . VAL A 1 94 ? -10.795 11.899 21.121 1.00 62.28 94 VAL A C 1
ATOM 738 O O . VAL A 1 94 ? -11.549 12.644 21.745 1.00 62.28 94 VAL A O 1
ATOM 741 N N . THR A 1 95 ? -10.095 10.951 21.753 1.00 58.97 95 THR A N 1
ATOM 742 C CA . THR A 1 95 ? -10.240 10.667 23.195 1.00 58.97 95 THR A CA 1
ATOM 743 C C . THR A 1 95 ? -9.537 11.672 24.109 1.00 58.97 95 THR A C 1
ATOM 745 O O . THR A 1 95 ? -9.816 11.692 25.304 1.00 58.97 95 THR A O 1
ATOM 748 N N . MET A 1 96 ? -8.656 12.526 23.580 1.00 55.69 96 MET A N 1
ATOM 749 C CA . MET A 1 96 ? -7.991 13.588 24.351 1.00 55.69 96 MET A CA 1
ATOM 750 C C . MET A 1 96 ? -8.855 14.853 24.548 1.00 55.69 96 MET A C 1
ATOM 752 O O . MET A 1 96 ? -8.374 15.823 25.130 1.00 55.69 96 MET A O 1
ATOM 756 N N . VAL A 1 97 ? -10.117 14.870 24.090 1.00 54.97 97 VAL A N 1
ATOM 757 C CA . VAL A 1 97 ? -10.937 16.097 24.053 1.00 54.97 97 VAL A CA 1
ATOM 758 C C . VAL A 1 97 ? -11.797 16.380 25.308 1.00 54.97 97 VAL A C 1
ATOM 760 O O . VAL A 1 97 ? -11.987 17.562 25.569 1.00 54.97 97 VAL A O 1
ATOM 763 N N . PRO A 1 98 ? -12.229 15.442 26.185 1.00 51.34 98 PRO A N 1
ATOM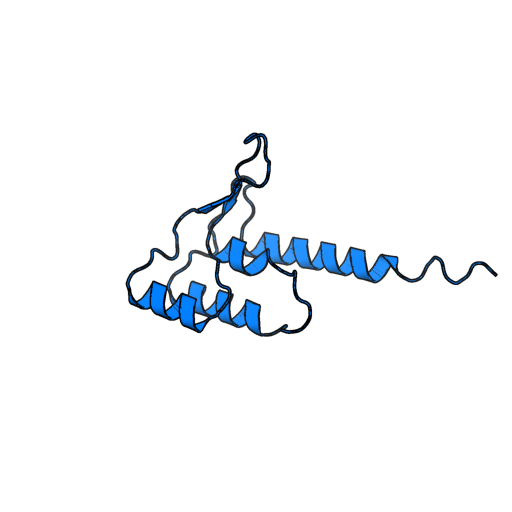 764 C CA . PRO A 1 98 ? -12.918 15.855 27.417 1.00 51.34 98 PRO A CA 1
ATOM 765 C C . PRO A 1 98 ? -12.250 15.340 28.704 1.00 51.34 98 PRO A C 1
ATOM 767 O O . PRO A 1 98 ? -12.770 14.456 29.377 1.00 51.34 98 PRO A O 1
ATOM 770 N N . LEU A 1 99 ? -11.117 15.934 29.097 1.00 51.47 99 LEU A N 1
ATOM 771 C CA . LEU A 1 99 ? -10.679 15.956 30.509 1.00 51.47 99 LEU A CA 1
ATOM 772 C C . LEU A 1 99 ? -10.326 17.364 31.021 1.00 51.47 99 LEU A C 1
ATOM 774 O O . LEU A 1 99 ? -9.994 17.512 32.193 1.00 51.47 99 LEU A O 1
ATOM 778 N N . LEU A 1 100 ? -10.430 18.404 30.184 1.00 53.59 100 LEU A N 1
ATOM 779 C CA . LEU A 1 100 ? -10.127 19.789 30.573 1.00 53.59 100 LEU A CA 1
ATOM 780 C C . LEU A 1 100 ? -11.366 20.670 30.814 1.00 53.59 100 LEU A C 1
ATOM 782 O O . LEU A 1 100 ? -11.201 21.798 31.259 1.00 53.59 100 LEU A O 1
ATOM 786 N N . GLU A 1 101 ? -12.591 20.177 30.592 1.00 54.25 101 GLU A N 1
ATOM 787 C CA . GLU A 1 101 ? -13.818 20.973 30.809 1.00 54.25 101 GLU A CA 1
ATOM 788 C C . GLU A 1 101 ? -14.470 20.798 32.195 1.00 54.25 101 GLU A C 1
ATOM 790 O O . GLU A 1 101 ? -15.442 21.481 32.486 1.00 54.25 101 GLU A O 1
ATOM 795 N N . ASN A 1 102 ? -13.926 19.957 33.087 1.00 53.34 102 ASN A N 1
ATOM 796 C CA . ASN A 1 102 ? -14.503 19.714 34.423 1.00 53.34 102 ASN A CA 1
ATOM 797 C C . ASN A 1 102 ? -13.561 20.097 35.579 1.00 53.34 102 ASN A C 1
ATOM 799 O O . ASN A 1 102 ? -13.442 19.362 36.560 1.00 53.34 102 ASN A O 1
ATOM 803 N N . ALA A 1 103 ? -12.879 21.233 35.462 1.00 51.47 103 ALA A N 1
ATOM 804 C CA . ALA A 1 103 ? -12.272 21.903 36.611 1.00 51.47 103 ALA A CA 1
ATOM 805 C C . ALA A 1 103 ? -13.088 23.167 36.927 1.00 51.47 103 ALA A C 1
ATOM 807 O O . ALA A 1 103 ? -12.695 24.271 36.554 1.00 51.47 103 ALA A O 1
ATOM 808 N N . GLU A 1 104 ? -14.254 22.965 37.550 1.00 49.41 104 GLU A N 1
ATOM 809 C CA . GLU A 1 104 ? -14.940 23.999 38.345 1.00 49.41 104 GLU A CA 1
ATOM 810 C C . GLU A 1 104 ? -14.261 24.155 39.713 1.00 49.41 104 GLU A C 1
ATOM 812 O O . GLU A 1 104 ? -13.865 23.119 40.303 1.00 49.41 104 GLU A O 1
#

Sequence (104 aa):
MTHDPKCIKILLDYGANVNAEVITSYDYDNSKSKKMSSLHLAIGQHYEVDLPNYYSEVVYILLKAGANPLCSDNNSITALQRARDLVEELINQVTMVPLLENAE

Organism: Wolbachia pipientis (NCBI:txid955)

Secondary structure (DSSP, 8-state):
----HHHHHHHHHTT--TTPPEEEE-STT-S-EEEE-HHHHHHS----TT-TTHHHHHHHHHHHTT--TT-B-TTS-BHHHHHHHHHHHHHHHHHTSSSSS---

InterPro domains:
  IPR036770 Ankyrin repeat-containing domain superfamily [G3DSA:1.25.40.20] (1-100)
  IPR036770 Ankyrin repeat-containing domain superfamily [SSF48403] (4-92)

Radius of gyration: 16.65 Å; chains: 1; bounding box: 34×32×58 Å

pLDDT: mean 76.62, std 15.74, range [48.25, 96.5]

Foldseek 3Di:
DPLDLVVVLVCLVVPPDQQDWDFDDPDPVSPDTKTDGQLLVLQPDPPDPPCPCSSVSSNVSSVVSPHDQCDAMPVSAGSVNSNVVVVVVVVVVVVVPPPPPPPD